Protein AF-A0A0R1H2R8-F1 (afdb_monomer_lite)

InterPro domains:
  IPR001387 Cro/C1-type, helix-turn-helix domain [PF01381] (3-54)
  IPR001387 Cro/C1-type, helix-turn-helix domain [PS50943] (3-57)
  IPR001387 Cro/C1-type, helix-turn-helix domain [SM00530] (2-57)
  IPR001387 Cro/C1-type, helix-turn-helix domain [cd00093] (3-46)
  IPR010982 Lambda repressor-like, DNA-binding domain superfamily [G3DSA:1.10.260.40] (1-61)
  IPR010982 Lambda repressor-like, DNA-binding domain superfamily [SSF47413] (2-59)

Structure (mmCIF, N/CA/C/O backbone):
data_AF-A0A0R1H2R8-F1
#
_entry.id   AF-A0A0R1H2R8-F1
#
loop_
_atom_site.group_PDB
_atom_site.id
_atom_site.type_symbol
_atom_site.label_atom_id
_atom_site.label_alt_id
_atom_site.label_comp_id
_atom_site.label_asym_id
_atom_site.label_entity_id
_atom_site.label_seq_id
_atom_site.pdbx_PDB_ins_code
_atom_site.Cartn_x
_atom_site.Cartn_y
_atom_site.Cartn_z
_atom_site.occupancy
_atom_site.B_iso_or_equiv
_atom_site.auth_seq_id
_atom_site.auth_comp_id
_atom_site.auth_asym_id
_atom_site.auth_atom_id
_atom_site.pdbx_PDB_model_num
ATOM 1 N N . MET A 1 1 ? -3.615 0.484 -11.547 1.00 74.88 1 MET A N 1
ATOM 2 C CA . MET A 1 1 ? -2.301 -0.048 -11.120 1.00 74.88 1 MET A CA 1
ATOM 3 C C . MET A 1 1 ? -2.503 -1.445 -10.547 1.00 74.88 1 MET A C 1
ATOM 5 O O . MET A 1 1 ? -3.518 -1.646 -9.890 1.00 74.88 1 MET A O 1
ATOM 9 N N . TYR A 1 2 ? -1.577 -2.382 -10.773 1.00 87.31 2 TYR A N 1
ATOM 10 C CA . TYR A 1 2 ? -1.651 -3.755 -10.243 1.00 87.31 2 TYR A CA 1
ATOM 11 C C . TYR A 1 2 ? -1.772 -3.805 -8.707 1.00 87.31 2 TYR A C 1
ATOM 13 O O . TYR A 1 2 ? -2.559 -4.582 -8.181 1.00 87.31 2 TYR A O 1
ATOM 21 N N . LEU A 1 3 ? -1.125 -2.871 -8.000 1.00 90.69 3 LEU A N 1
ATOM 22 C CA . LEU A 1 3 ? -1.222 -2.731 -6.542 1.00 90.69 3 LEU A CA 1
ATOM 23 C C . LEU A 1 3 ? -2.665 -2.593 -6.020 1.00 90.69 3 LEU A C 1
ATOM 25 O O . LEU A 1 3 ? -3.010 -3.184 -5.000 1.00 90.69 3 LEU A O 1
ATOM 29 N N . LYS A 1 4 ? -3.520 -1.852 -6.742 1.00 93.25 4 LYS A N 1
ATOM 30 C CA . LYS A 1 4 ? -4.934 -1.687 -6.378 1.00 93.25 4 LYS A CA 1
ATOM 31 C C . LYS A 1 4 ? -5.664 -3.028 -6.404 1.00 93.25 4 LYS A C 1
ATOM 33 O O . LYS A 1 4 ? -6.444 -3.283 -5.498 1.00 93.25 4 LYS A O 1
ATOM 38 N N . LYS A 1 5 ? -5.388 -3.859 -7.417 1.00 92.62 5 LYS A N 1
ATOM 39 C CA . LYS A 1 5 ? -5.982 -5.193 -7.567 1.00 92.62 5 LYS A CA 1
ATOM 40 C C . LYS A 1 5 ? -5.599 -6.082 -6.383 1.00 92.62 5 LYS A C 1
ATOM 42 O O . LYS A 1 5 ? -6.481 -6.568 -5.693 1.00 92.62 5 LYS A O 1
ATOM 47 N N . VAL A 1 6 ? -4.299 -6.186 -6.090 1.00 93.31 6 VAL A N 1
ATOM 48 C CA . VAL A 1 6 ? -3.785 -6.968 -4.948 1.00 93.31 6 VAL A CA 1
ATOM 49 C C . VAL A 1 6 ? -4.479 -6.563 -3.644 1.00 93.31 6 VAL A C 1
ATOM 51 O O . VAL A 1 6 ? -4.936 -7.409 -2.886 1.00 93.31 6 VAL A O 1
ATOM 54 N N . ARG A 1 7 ? -4.621 -5.255 -3.399 1.00 95.06 7 ARG A N 1
ATOM 55 C CA . ARG A 1 7 ? -5.304 -4.746 -2.206 1.00 95.06 7 ARG A CA 1
ATOM 56 C C . ARG A 1 7 ? -6.793 -5.105 -2.169 1.00 95.06 7 ARG A C 1
ATOM 58 O O . ARG A 1 7 ? -7.308 -5.440 -1.104 1.00 95.06 7 ARG A O 1
ATOM 65 N N . THR A 1 8 ? -7.500 -4.955 -3.288 1.00 95.25 8 THR A N 1
ATOM 66 C CA . THR A 1 8 ? -8.946 -5.217 -3.348 1.00 95.25 8 THR A CA 1
ATOM 67 C C . THR A 1 8 ? -9.268 -6.699 -3.261 1.00 95.25 8 THR A C 1
ATOM 69 O O . THR A 1 8 ? -10.273 -7.035 -2.650 1.00 95.25 8 THR A O 1
ATOM 72 N N . ASP A 1 9 ? -8.400 -7.571 -3.774 1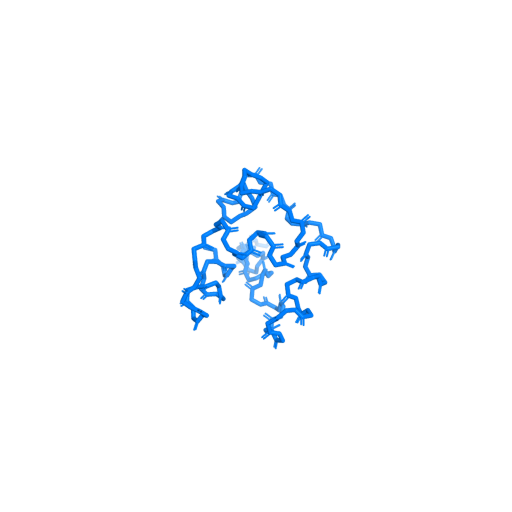.00 94.25 9 ASP A N 1
ATOM 73 C CA . ASP A 1 9 ? -8.549 -9.028 -3.661 1.00 94.25 9 ASP A CA 1
ATOM 74 C C . ASP A 1 9 ? -8.461 -9.487 -2.188 1.00 94.25 9 ASP A C 1
ATOM 76 O O . ASP A 1 9 ? -9.047 -10.495 -1.803 1.00 94.25 9 ASP A O 1
ATOM 80 N N . LEU A 1 10 ? -7.800 -8.695 -1.335 1.00 93.50 10 LEU A N 1
ATOM 81 C CA . LEU A 1 10 ? -7.737 -8.879 0.119 1.00 93.50 10 LEU A CA 1
ATOM 82 C C . LEU A 1 10 ? -8.876 -8.176 0.883 1.00 93.50 10 LEU A C 1
ATOM 84 O O . LEU A 1 10 ? -8.892 -8.211 2.112 1.00 93.50 10 LEU A O 1
ATOM 88 N N . ASN A 1 11 ? -9.805 -7.508 0.189 1.00 96.62 11 ASN A N 1
ATOM 89 C CA . ASN A 1 11 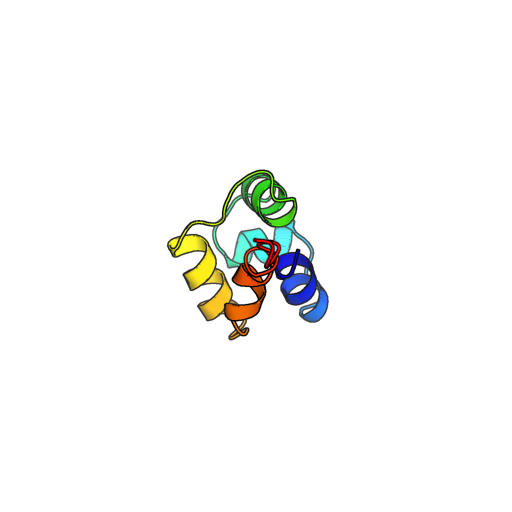? -10.874 -6.686 0.773 1.00 96.62 11 ASN A CA 1
ATOM 90 C C . ASN A 1 11 ? -10.375 -5.595 1.742 1.00 96.62 11 ASN A C 1
ATOM 92 O O . ASN A 1 11 ? -11.050 -5.253 2.711 1.00 96.62 11 ASN A O 1
ATOM 96 N N . LEU A 1 12 ? -9.196 -5.021 1.478 1.00 96.75 12 LEU A N 1
ATOM 97 C CA . LEU A 1 12 ? -8.602 -3.993 2.336 1.00 96.75 12 LEU A CA 1
ATOM 98 C C . LEU A 1 12 ? -8.809 -2.583 1.784 1.00 96.75 12 LEU A C 1
ATOM 100 O O . LEU A 1 12 ? -8.678 -2.312 0.586 1.00 96.75 12 LEU A O 1
ATOM 104 N N . THR A 1 13 ? -9.019 -1.626 2.680 1.00 97.75 13 THR A N 1
ATOM 105 C CA . THR A 1 13 ? -8.893 -0.200 2.371 1.00 97.75 13 THR A CA 1
ATOM 106 C C . THR A 1 13 ? -7.421 0.197 2.206 1.00 97.75 13 THR A C 1
ATOM 108 O O . THR A 1 13 ? -6.503 -0.470 2.689 1.00 97.75 13 THR A O 1
ATOM 111 N N . GLN A 1 14 ? -7.160 1.338 1.554 1.00 97.44 14 GLN A N 1
ATOM 112 C CA . GLN A 1 14 ? -5.795 1.881 1.440 1.00 97.44 14 GLN A CA 1
ATOM 113 C C . GLN A 1 14 ? -5.148 2.116 2.814 1.00 97.44 14 GLN A C 1
ATOM 115 O O . GLN A 1 14 ? -3.941 1.958 2.960 1.00 97.44 14 GLN A O 1
ATOM 120 N N . LYS A 1 15 ? -5.941 2.510 3.821 1.00 97.88 15 LYS A N 1
ATOM 121 C CA . LYS A 1 15 ? -5.452 2.778 5.179 1.00 97.88 15 LYS A CA 1
ATOM 122 C C . LYS A 1 15 ? -5.014 1.491 5.874 1.00 97.88 15 LYS A C 1
ATOM 124 O O . LYS A 1 15 ? -3.952 1.478 6.488 1.00 97.88 15 LYS A O 1
ATOM 129 N N . GLU A 1 16 ? -5.811 0.431 5.772 1.00 98.06 16 GLU A N 1
ATOM 130 C CA . GLU A 1 16 ? -5.492 -0.863 6.383 1.00 98.06 16 GLU A CA 1
ATOM 131 C C . GLU A 1 16 ? -4.254 -1.473 5.749 1.00 98.06 16 GLU A C 1
ATOM 133 O O . GLU A 1 16 ? -3.324 -1.829 6.466 1.00 98.06 16 GLU A O 1
ATOM 138 N N . PHE A 1 17 ? -4.193 -1.520 4.419 1.00 97.19 17 PHE A N 1
ATOM 139 C CA . PHE A 1 17 ? -3.049 -2.128 3.755 1.00 97.19 17 PHE A CA 1
ATOM 140 C C . PHE A 1 17 ? -1.765 -1.315 3.972 1.00 97.19 17 PHE A C 1
ATOM 142 O O . PHE A 1 17 ? -0.728 -1.892 4.276 1.00 97.19 17 PHE A O 1
ATOM 149 N N . ALA A 1 18 ? -1.836 0.022 3.963 1.00 97.38 18 ALA A N 1
ATOM 150 C CA . ALA A 1 18 ? -0.701 0.864 4.345 1.00 97.38 18 ALA A CA 1
ATOM 151 C C . ALA A 1 18 ? -0.206 0.560 5.768 1.00 97.38 18 ALA A C 1
ATOM 153 O O . ALA A 1 18 ? 0.998 0.433 5.977 1.00 97.38 18 ALA A O 1
ATOM 154 N N . LYS A 1 19 ? -1.128 0.385 6.727 1.00 97.75 19 LYS A N 1
ATOM 155 C CA . LYS A 1 19 ? -0.794 0.032 8.112 1.00 97.75 19 LYS A CA 1
ATOM 156 C C . LYS A 1 19 ? -0.068 -1.313 8.194 1.00 97.75 19 LYS A C 1
ATOM 158 O O . LYS A 1 19 ? 0.923 -1.394 8.909 1.00 97.75 19 LYS A O 1
ATOM 163 N N . ARG A 1 20 ? -0.519 -2.333 7.452 1.00 96.06 20 ARG A N 1
ATOM 164 C CA . ARG A 1 20 ? 0.145 -3.651 7.409 1.00 96.06 20 ARG A CA 1
ATOM 165 C C . ARG A 1 20 ? 1.563 -3.567 6.848 1.00 96.06 20 ARG A C 1
ATOM 167 O O . ARG A 1 20 ? 2.482 -4.159 7.392 1.00 96.06 20 ARG A O 1
ATOM 174 N N . LEU A 1 21 ? 1.752 -2.737 5.825 1.00 96.00 21 LEU A N 1
ATOM 175 C CA . LEU A 1 21 ? 3.055 -2.493 5.206 1.00 96.00 21 LEU A CA 1
ATOM 176 C C . LEU A 1 21 ? 3.947 -1.520 6.008 1.00 96.00 21 LEU A C 1
ATOM 178 O O . LEU A 1 21 ? 5.067 -1.232 5.592 1.00 96.00 21 LEU A O 1
ATOM 182 N N . GLY A 1 22 ? 3.470 -0.965 7.127 1.00 96.69 22 GLY A N 1
ATOM 183 C CA . GLY A 1 22 ? 4.225 0.006 7.924 1.00 96.69 22 GLY A CA 1
ATOM 184 C C . GLY A 1 22 ? 4.417 1.372 7.248 1.00 96.69 22 GLY A C 1
ATOM 185 O O . GLY A 1 22 ? 5.396 2.060 7.525 1.00 96.69 22 GLY A O 1
ATOM 186 N N . TYR A 1 23 ? 3.500 1.782 6.365 1.00 96.69 23 TYR A N 1
ATOM 187 C CA . TYR A 1 23 ? 3.514 3.092 5.705 1.00 96.69 23 TYR A CA 1
ATOM 188 C C . TYR A 1 23 ? 2.304 3.947 6.083 1.00 96.69 23 TYR A C 1
ATOM 190 O O . TYR A 1 23 ? 1.245 3.465 6.490 1.00 96.69 23 TYR A O 1
ATOM 198 N N . SER A 1 24 ? 2.428 5.260 5.881 1.00 97.44 24 SER A N 1
ATOM 199 C CA . SER A 1 24 ? 1.281 6.159 5.988 1.00 97.44 24 SER A CA 1
ATOM 200 C C . SER A 1 24 ? 0.306 5.949 4.823 1.00 97.44 24 SER A C 1
ATOM 202 O O . SER A 1 24 ? 0.705 5.664 3.690 1.00 97.44 24 SER A O 1
ATOM 204 N N . LYS A 1 25 ? -0.991 6.188 5.068 1.00 97.31 25 LYS A N 1
ATOM 205 C CA . LYS A 1 25 ? -2.018 6.167 4.010 1.00 97.31 25 LYS A CA 1
ATOM 206 C C . LYS A 1 25 ? -1.668 7.113 2.858 1.00 97.31 25 LYS A C 1
ATOM 208 O O . LYS A 1 25 ? -1.937 6.793 1.704 1.00 97.31 25 LYS A O 1
ATOM 213 N N . SER A 1 26 ? -1.090 8.278 3.167 1.00 97.06 26 SER A N 1
ATOM 214 C CA . SER A 1 26 ? -0.691 9.274 2.164 1.00 97.06 26 SER A CA 1
ATOM 215 C C . SER A 1 26 ? 0.405 8.735 1.242 1.00 97.06 26 SER A C 1
ATOM 217 O O . SER A 1 26 ? 0.260 8.806 0.023 1.00 97.06 26 SER A O 1
ATOM 219 N N . HIS A 1 27 ? 1.449 8.115 1.808 1.00 95.69 27 HIS A N 1
ATOM 220 C CA . HIS A 1 27 ? 2.509 7.478 1.025 1.00 95.69 27 HIS A CA 1
ATOM 221 C C . HIS A 1 27 ? 1.936 6.377 0.127 1.00 95.69 27 HIS A C 1
ATOM 223 O O . HIS A 1 27 ? 2.123 6.408 -1.087 1.00 95.69 27 HIS A O 1
ATOM 229 N N . TYR A 1 28 ? 1.155 5.463 0.707 1.00 96.56 28 TYR A N 1
ATOM 230 C CA . TYR A 1 28 ? 0.521 4.375 -0.034 1.00 96.56 28 TYR A CA 1
ATOM 231 C C . TYR A 1 28 ? -0.362 4.888 -1.183 1.00 96.56 28 TYR A C 1
ATOM 233 O O . TYR A 1 28 ? -0.277 4.396 -2.302 1.00 96.56 28 TYR A O 1
ATOM 241 N N . SER A 1 29 ? -1.172 5.922 -0.936 1.00 96.62 29 SER A N 1
ATOM 242 C CA . SER A 1 29 ? -2.049 6.524 -1.948 1.00 96.62 29 SER A CA 1
ATOM 243 C C . SER A 1 29 ? -1.269 7.118 -3.124 1.00 96.62 29 SER A C 1
ATOM 245 O O . SER A 1 29 ? -1.732 7.026 -4.259 1.00 96.62 29 SER A O 1
ATOM 247 N N . LYS A 1 30 ? -0.098 7.720 -2.875 1.00 95.19 30 LYS A N 1
ATOM 248 C CA . LYS A 1 30 ? 0.777 8.242 -3.936 1.00 95.19 30 LYS A CA 1
ATOM 249 C C . LYS A 1 30 ? 1.380 7.115 -4.770 1.00 95.19 30 LYS A C 1
ATOM 251 O O . LYS A 1 30 ? 1.429 7.235 -5.992 1.00 95.19 30 LYS A O 1
ATOM 256 N N . VAL A 1 31 ? 1.786 6.024 -4.120 1.00 94.12 31 VAL A N 1
ATOM 257 C CA . VAL A 1 31 ? 2.314 4.832 -4.794 1.00 94.12 31 VAL A CA 1
ATOM 258 C C . VAL A 1 31 ? 1.225 4.157 -5.631 1.00 94.12 31 VAL A C 1
ATOM 260 O O . VAL A 1 31 ? 1.418 3.989 -6.829 1.00 94.12 31 VAL A O 1
ATOM 263 N N . GLU A 1 32 ? 0.054 3.852 -5.053 1.00 93.38 32 GLU A N 1
ATOM 264 C CA . GLU A 1 32 ? -1.078 3.227 -5.766 1.00 93.38 32 GLU A CA 1
ATOM 265 C C . GLU A 1 32 ? -1.590 4.090 -6.932 1.00 93.38 32 GLU A C 1
ATOM 267 O O . GLU A 1 32 ? -1.989 3.570 -7.978 1.00 93.38 32 GLU A O 1
ATOM 272 N N . GLY A 1 33 ? -1.563 5.414 -6.760 1.00 91.50 33 GLY A N 1
ATOM 273 C CA . GLY A 1 33 ? -1.925 6.377 -7.797 1.00 91.50 33 GLY A CA 1
ATOM 274 C C . GLY A 1 33 ? -0.868 6.555 -8.890 1.00 91.50 33 GLY A C 1
ATOM 275 O O . GLY A 1 33 ? -1.157 7.190 -9.898 1.00 91.50 33 GLY A O 1
ATOM 276 N N . GLY A 1 34 ? 0.339 6.003 -8.725 1.00 89.62 34 GLY A N 1
ATOM 277 C CA . GLY A 1 34 ? 1.443 6.153 -9.677 1.00 89.62 34 GLY A CA 1
ATOM 278 C C . GLY A 1 34 ? 2.154 7.511 -9.632 1.00 89.62 34 GLY A C 1
ATOM 279 O O . GLY A 1 34 ? 2.987 7.778 -10.493 1.00 89.62 34 GLY A O 1
ATOM 280 N N . PHE A 1 35 ? 1.864 8.352 -8.635 1.00 90.38 35 PHE A N 1
ATOM 281 C CA . PHE A 1 35 ? 2.555 9.629 -8.411 1.00 90.38 35 PHE A CA 1
ATOM 282 C C . PHE A 1 35 ? 3.982 9.435 -7.892 1.00 90.38 35 PHE A C 1
ATOM 284 O O . PHE A 1 35 ? 4.834 10.302 -8.056 1.00 90.38 35 PHE A O 1
ATOM 291 N N . VAL A 1 36 ? 4.231 8.304 -7.230 1.00 91.19 36 VAL A N 1
ATOM 292 C CA . VAL A 1 36 ? 5.534 7.920 -6.688 1.00 91.19 36 VAL A CA 1
ATOM 293 C C . VAL A 1 36 ? 5.828 6.494 -7.133 1.00 91.19 36 VAL A C 1
ATOM 295 O O . VAL A 1 36 ? 4.972 5.616 -7.017 1.00 91.19 36 VAL A O 1
ATOM 298 N N . LYS A 1 37 ? 7.041 6.252 -7.641 1.00 88.62 37 LYS A N 1
ATOM 299 C CA . LYS A 1 37 ? 7.489 4.890 -7.939 1.00 88.62 37 LYS A CA 1
ATOM 300 C C . LYS A 1 37 ? 7.677 4.118 -6.624 1.00 88.62 37 LYS A C 1
ATOM 302 O O . LYS A 1 37 ? 8.309 4.653 -5.713 1.00 88.62 37 LYS A O 1
ATOM 307 N N . PRO A 1 38 ? 7.155 2.886 -6.507 1.00 90.75 38 PRO A N 1
ATOM 308 C CA . PRO A 1 38 ? 7.398 2.062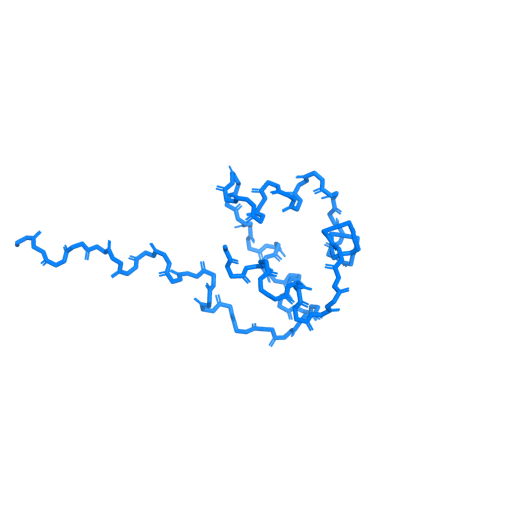 -5.330 1.00 90.75 38 PRO A CA 1
ATOM 309 C C . PRO A 1 38 ? 8.896 1.763 -5.201 1.00 90.75 38 PRO A C 1
ATOM 311 O O . PRO A 1 38 ? 9.561 1.458 -6.192 1.00 90.75 38 PRO A O 1
ATOM 314 N N . SER A 1 39 ? 9.423 1.856 -3.981 1.00 92.12 39 SER A N 1
ATOM 315 C CA . SER A 1 39 ? 10.789 1.431 -3.677 1.00 92.12 39 SER A CA 1
ATOM 316 C C . SER A 1 39 ? 10.884 -0.095 -3.612 1.00 92.12 39 SER A C 1
ATOM 318 O O . SER A 1 39 ? 9.875 -0.785 -3.462 1.00 92.12 39 SER A O 1
ATOM 320 N N . TYR A 1 40 ? 12.105 -0.628 -3.664 1.00 91.56 40 TYR A N 1
ATOM 321 C CA . TYR A 1 40 ? 12.342 -2.055 -3.442 1.00 91.56 40 TYR A CA 1
ATOM 322 C C . TYR A 1 40 ? 11.793 -2.532 -2.085 1.00 91.56 40 TYR A C 1
ATOM 324 O O . TYR A 1 40 ? 11.103 -3.543 -2.038 1.00 91.56 40 TYR A O 1
ATOM 332 N N . ASP A 1 41 ? 12.008 -1.768 -1.006 1.00 94.31 41 ASP A N 1
ATOM 333 C CA . ASP A 1 41 ? 11.466 -2.079 0.330 1.00 94.31 41 ASP A CA 1
ATOM 334 C C . ASP A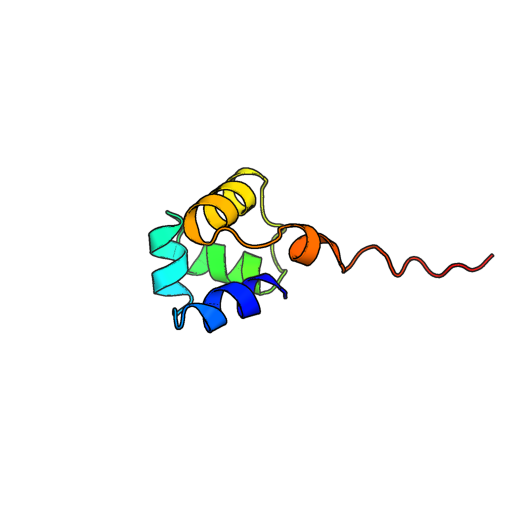 1 41 ? 9.931 -2.162 0.324 1.00 94.31 41 ASP A C 1
ATOM 336 O O . ASP A 1 41 ? 9.350 -3.092 0.880 1.00 94.31 41 ASP A O 1
ATOM 340 N N . PHE A 1 42 ? 9.264 -1.234 -0.372 1.00 94.31 42 PHE A N 1
ATOM 341 C CA . PHE A 1 42 ? 7.808 -1.254 -0.506 1.00 94.31 42 PHE A CA 1
ATOM 342 C C . PHE A 1 42 ? 7.338 -2.527 -1.213 1.00 94.31 42 PHE A C 1
ATOM 344 O O . PHE A 1 42 ? 6.411 -3.194 -0.756 1.00 94.31 42 PHE A O 1
ATOM 351 N N . LEU A 1 43 ? 7.991 -2.868 -2.325 1.00 92.75 43 LEU A N 1
ATOM 352 C CA . LEU A 1 43 ? 7.692 -4.063 -3.107 1.00 92.75 43 LEU A CA 1
ATOM 353 C C . LEU A 1 43 ? 7.922 -5.342 -2.288 1.00 92.75 43 LEU A C 1
ATOM 355 O O . LEU A 1 43 ? 7.058 -6.215 -2.280 1.00 92.75 43 LEU A O 1
ATOM 359 N N . LEU A 1 44 ? 9.025 -5.424 -1.544 1.00 94.00 44 LEU A N 1
ATOM 360 C CA . LEU A 1 44 ? 9.343 -6.561 -0.683 1.00 94.00 44 LEU A CA 1
ATOM 361 C C . LEU A 1 44 ? 8.298 -6.750 0.424 1.00 94.00 44 LEU A C 1
ATOM 363 O O . LEU A 1 44 ? 7.851 -7.867 0.666 1.00 94.00 44 LEU A O 1
ATOM 367 N N . LYS A 1 45 ? 7.848 -5.666 1.064 1.00 95.19 45 LYS A N 1
ATOM 368 C CA . LYS A 1 45 ? 6.789 -5.738 2.083 1.00 95.19 45 LYS A CA 1
ATOM 369 C C . LYS A 1 45 ? 5.453 -6.179 1.501 1.00 95.19 45 LYS A C 1
ATOM 371 O O . LYS A 1 45 ? 4.753 -6.964 2.131 1.00 95.19 45 LYS A O 1
ATOM 376 N N . VAL A 1 46 ? 5.107 -5.715 0.298 1.00 94.31 46 VAL A N 1
ATOM 377 C CA . VAL A 1 46 ? 3.897 -6.177 -0.398 1.00 94.31 46 VAL A CA 1
ATOM 378 C C . VAL A 1 46 ? 3.992 -7.665 -0.716 1.00 94.31 46 VAL A C 1
ATOM 380 O O . VAL A 1 46 ? 3.030 -8.390 -0.474 1.00 94.31 46 VAL A O 1
ATOM 383 N N . TYR A 1 47 ? 5.142 -8.131 -1.202 1.00 93.81 47 TYR A N 1
ATOM 384 C CA . TYR A 1 47 ? 5.374 -9.551 -1.440 1.00 93.81 47 TYR A CA 1
ATOM 385 C C . TYR A 1 47 ? 5.226 -10.368 -0.150 1.00 93.81 47 TYR A C 1
ATOM 387 O O . TYR A 1 47 ? 4.467 -11.327 -0.129 1.00 93.81 47 TYR A O 1
ATOM 395 N N . ASN A 1 48 ? 5.850 -9.940 0.947 1.00 94.31 48 ASN A N 1
ATOM 396 C CA . ASN A 1 48 ? 5.775 -10.653 2.225 1.00 94.31 48 ASN A CA 1
ATOM 397 C C . ASN A 1 48 ? 4.354 -10.699 2.813 1.00 94.31 48 ASN A C 1
ATOM 399 O O . ASN A 1 48 ? 3.989 -11.686 3.440 1.00 94.31 48 ASN A O 1
ATOM 403 N N . GLU A 1 49 ? 3.547 -9.653 2.612 1.00 93.44 49 GLU A N 1
ATOM 404 C CA . GLU A 1 49 ? 2.170 -9.588 3.127 1.00 93.44 49 GLU A CA 1
ATOM 405 C C . GLU A 1 49 ? 1.168 -10.364 2.257 1.00 93.44 49 GLU A C 1
ATOM 407 O O . GLU A 1 49 ? 0.137 -10.810 2.753 1.00 93.44 49 GLU A O 1
ATOM 412 N N . THR A 1 50 ? 1.423 -10.498 0.951 1.00 92.00 50 THR A N 1
ATOM 413 C CA . THR A 1 50 ? 0.401 -10.961 -0.011 1.00 92.00 50 THR A CA 1
ATOM 414 C C . THR A 1 50 ? 0.799 -12.183 -0.828 1.00 92.00 50 THR A C 1
ATOM 416 O O . THR A 1 50 ? -0.061 -12.800 -1.452 1.00 92.00 50 THR A O 1
ATOM 419 N N . ASN A 1 51 ? 2.091 -12.516 -0.857 1.00 90.31 51 ASN A N 1
ATOM 420 C CA . ASN A 1 51 ? 2.700 -13.529 -1.718 1.00 90.31 51 ASN A CA 1
ATOM 421 C C . ASN A 1 51 ? 2.317 -13.378 -3.208 1.00 90.31 51 ASN A C 1
ATOM 423 O O . ASN A 1 51 ? 2.211 -14.358 -3.945 1.00 90.31 51 ASN A O 1
ATOM 427 N N . CYS A 1 52 ? 2.033 -12.145 -3.653 1.00 86.44 52 CYS A N 1
ATOM 428 C CA . CYS A 1 52 ? 1.555 -11.876 -5.006 1.00 86.44 52 CYS A CA 1
ATOM 429 C C . CYS A 1 52 ? 2.697 -11.868 -6.033 1.00 86.44 52 CYS A C 1
ATOM 431 O O . CYS A 1 52 ? 3.822 -11.470 -5.724 1.00 86.44 52 CYS A O 1
ATOM 433 N N . ASP A 1 53 ? 2.388 -12.211 -7.287 1.00 86.31 53 ASP A N 1
ATOM 434 C CA . ASP A 1 53 ? 3.351 -12.119 -8.388 1.00 86.31 53 ASP A CA 1
ATOM 435 C C . ASP A 1 53 ? 3.775 -10.660 -8.627 1.00 86.31 53 ASP A C 1
ATOM 437 O O . ASP A 1 53 ? 2.968 -9.810 -9.024 1.00 86.31 53 ASP A O 1
ATOM 441 N N . MET A 1 54 ? 5.061 -10.380 -8.412 1.00 83.31 54 MET A N 1
ATOM 442 C CA . MET A 1 54 ? 5.632 -9.042 -8.532 1.00 83.31 54 MET A CA 1
ATOM 443 C C . MET A 1 54 ? 5.804 -8.594 -9.988 1.00 83.31 54 MET A C 1
ATOM 445 O O . MET A 1 54 ? 5.869 -7.390 -10.245 1.00 83.31 54 MET A O 1
ATOM 449 N N . ASN A 1 55 ? 5.769 -9.511 -10.962 1.00 83.19 55 ASN A N 1
ATOM 450 C CA . ASN A 1 55 ?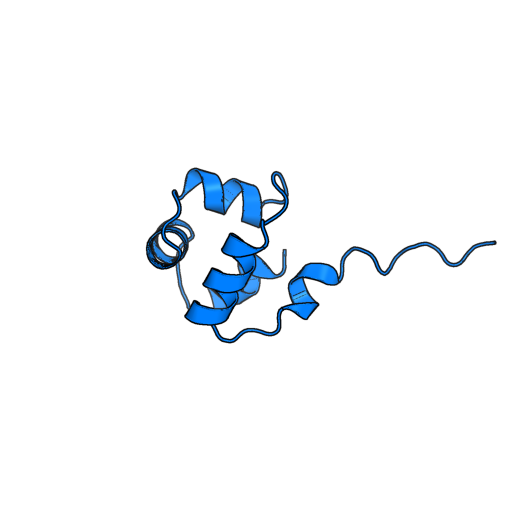 5.830 -9.164 -12.387 1.00 83.19 55 ASN A CA 1
ATOM 451 C C . ASN A 1 55 ? 4.659 -8.266 -12.813 1.00 83.19 55 ASN A C 1
ATOM 453 O O . ASN A 1 55 ? 4.792 -7.429 -13.712 1.00 83.19 55 ASN A O 1
ATOM 457 N N . GLY A 1 56 ? 3.517 -8.364 -12.121 1.00 79.38 56 GLY A N 1
ATOM 458 C CA . GLY A 1 56 ? 2.360 -7.500 -12.344 1.00 79.38 56 GLY A CA 1
ATOM 459 C C . GLY A 1 56 ? 2.642 -6.005 -12.140 1.00 79.38 56 GLY A C 1
ATOM 460 O O . GLY A 1 56 ? 1.978 -5.171 -12.759 1.00 79.38 56 GLY A O 1
ATOM 461 N N . PHE A 1 57 ? 3.654 -5.644 -11.343 1.00 79.81 57 PHE A N 1
ATOM 462 C CA . PHE A 1 57 ? 4.064 -4.252 -11.126 1.00 79.81 57 PHE A CA 1
ATOM 463 C C . PHE A 1 57 ? 4.850 -3.659 -12.305 1.00 79.81 57 PHE A C 1
ATOM 465 O O . PHE A 1 57 ? 4.829 -2.442 -12.494 1.00 79.81 57 PHE A O 1
ATOM 472 N N . PHE A 1 58 ? 5.488 -4.500 -13.124 1.00 76.44 58 PHE A N 1
ATOM 473 C CA . PHE A 1 58 ? 6.393 -4.082 -14.202 1.00 76.44 58 PHE A CA 1
ATOM 474 C C . PHE A 1 58 ? 5.738 -4.063 -15.591 1.00 76.44 58 PHE A C 1
ATOM 476 O O . PHE A 1 58 ? 6.312 -3.525 -16.537 1.00 76.44 58 PHE A O 1
ATOM 483 N N . LYS A 1 59 ? 4.494 -4.550 -15.722 1.00 64.38 59 LYS A N 1
ATOM 484 C CA . LYS A 1 59 ? 3.769 -4.679 -17.006 1.00 64.38 59 LYS A CA 1
ATOM 485 C C . LYS A 1 59 ? 3.560 -3.381 -17.807 1.00 64.38 59 LYS A C 1
ATOM 487 O O . LYS A 1 59 ? 3.051 -3.447 -18.919 1.00 64.38 59 LYS A O 1
ATOM 492 N N . LYS A 1 60 ? 3.955 -2.206 -17.300 1.00 55.53 60 LYS A N 1
ATOM 493 C CA . LYS A 1 60 ? 3.807 -0.923 -18.008 1.00 55.53 60 LYS A CA 1
ATOM 494 C C . LYS A 1 60 ? 5.024 -0.505 -18.859 1.00 55.53 60 LYS A C 1
ATOM 496 O O . LYS A 1 60 ? 4.938 0.542 -19.485 1.00 55.53 60 LYS A O 1
ATOM 501 N N . SER A 1 61 ? 6.120 -1.276 -18.927 1.00 48.62 61 SER A N 1
ATOM 502 C CA . SER A 1 61 ? 7.287 -0.913 -19.769 1.00 48.62 61 SER A CA 1
ATOM 503 C C . SER A 1 61 ? 7.496 -1.759 -21.033 1.00 48.62 61 SER A C 1
ATOM 505 O O . SER A 1 61 ? 8.486 -1.539 -21.723 1.00 48.62 61 SER A O 1
ATOM 507 N N . LEU A 1 62 ? 6.602 -2.704 -21.352 1.00 50.00 62 LEU A N 1
ATOM 508 C CA . LEU A 1 62 ? 6.723 -3.556 -22.552 1.00 50.00 62 LEU A CA 1
ATOM 509 C C . LEU A 1 62 ? 5.961 -3.028 -23.779 1.00 50.00 62 LEU A C 1
ATOM 511 O O . LEU A 1 62 ? 5.991 -3.654 -24.829 1.00 50.00 62 LEU A O 1
ATOM 515 N N . LEU A 1 63 ? 5.322 -1.861 -23.671 1.00 47.56 63 LEU A N 1
ATOM 516 C CA . LEU A 1 63 ? 4.918 -1.066 -24.833 1.0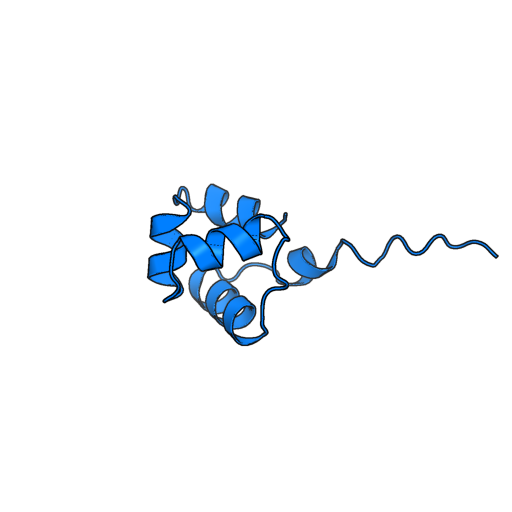0 47.56 63 LEU A CA 1
ATOM 517 C C . LEU A 1 63 ? 5.996 -0.008 -25.094 1.00 47.56 63 LEU A C 1
ATOM 519 O O . LEU A 1 63 ? 5.745 1.190 -24.999 1.00 47.56 63 LEU A O 1
ATOM 523 N N . GLN A 1 64 ? 7.222 -0.454 -25.361 1.00 51.25 64 GLN A N 1
ATOM 524 C CA . GLN A 1 64 ? 8.045 0.297 -26.303 1.00 51.25 64 GLN A CA 1
ATOM 525 C C . GLN A 1 64 ? 7.436 -0.029 -27.672 1.00 51.25 64 GLN A C 1
ATOM 527 O O . GLN A 1 64 ? 7.258 -1.219 -27.949 1.00 51.25 64 GLN A O 1
ATOM 532 N N . PRO A 1 65 ? 7.007 0.951 -28.486 1.00 46.47 65 PRO A N 1
ATOM 533 C CA . PRO A 1 65 ? 6.634 0.638 -29.853 1.00 46.47 65 PRO A CA 1
ATOM 534 C C . PRO A 1 65 ? 7.839 -0.047 -30.499 1.00 46.47 65 PRO A C 1
ATOM 536 O O . PRO A 1 65 ? 8.930 0.514 -30.555 1.00 46.47 65 PRO A O 1
ATOM 539 N N . ALA A 1 66 ? 7.643 -1.289 -30.924 1.00 55.25 66 ALA A N 1
ATOM 540 C CA . ALA A 1 66 ? 8.484 -1.889 -31.938 1.00 55.25 66 ALA A CA 1
ATOM 541 C C . ALA A 1 66 ? 8.212 -1.117 -33.239 1.00 55.25 66 ALA A C 1
ATOM 543 O O . ALA A 1 66 ? 7.245 -1.429 -33.929 1.00 55.25 66 ALA A O 1
ATOM 544 N N . LEU A 1 67 ? 8.967 -0.041 -33.480 1.00 45.91 67 LEU A N 1
ATOM 545 C CA . LEU A 1 67 ? 9.021 0.744 -34.724 1.00 45.91 67 LEU A CA 1
ATOM 546 C C . LEU A 1 67 ? 10.156 1.777 -34.541 1.00 45.91 67 LEU A C 1
ATOM 548 O O . LEU A 1 67 ? 10.061 2.586 -33.621 1.00 45.91 67 LEU A O 1
ATOM 552 N N . GLU A 1 68 ? 11.274 1.802 -35.266 1.00 42.31 68 GLU A N 1
ATOM 553 C CA . GLU A 1 68 ? 11.732 1.159 -36.511 1.00 42.31 68 GLU A CA 1
ATOM 554 C C . GLU A 1 68 ? 13.187 0.685 -36.362 1.00 42.31 68 GLU A C 1
ATOM 556 O O . GLU A 1 68 ? 13.938 1.327 -35.588 1.00 42.31 68 GLU A O 1
#

Sequence (68 aa):
MYLKKVRTDLNLTQKEFAKRLGYSKSHYSKVEGGFVKPSYDFLLKVYNETNCDMNGFFKKSLLQPALE

Foldseek 3Di:
DVVVVLQVVVVHDLCVVCVQLVHHSVVSCCCVVVVDPDDPSSLVSSCVVRVDDSVSVVVPPVPPPPDD

Secondary structure (DSSP, 8-state):
-HHHHHHHHTT--HHHHHHHTT--HHHHHHHHTTSSPPPHHHHHHHHHHH---GGGGTTTSS------

Radius of gyration: 13.04 Å; chains: 1; bounding box: 23×23×45 Å

Organism: NCBI:txid1423726

pLDDT: mean 86.36, std 15.77, range [42.31, 98.06]